Protein AF-A0A377TQG0-F1 (afdb_monomer_lite)

Organism: Klebsiella pneumoniae (NCBI:txid573)

Radius of gyration: 16.54 Å; chains: 1; bounding box: 39×21×46 Å

InterPro domains:
  IPR006008 Inner membrane-spanning protein YciB [PF04279] (2-80)
  IPR006008 Inner membrane-spanning protein YciB [PTHR36917] (1-83)

pLDDT: mean 77.48, std 15.63, range [34.0, 94.06]

Secondary structure (DSSP, 8-state):
----HHHHHHTTT----HHHHHHHHHHHHHHHHHHHHHHHHHHHHS-HHHHHHIIIIIHHHHHHHHHHHHHHHHHHHSPP----

Foldseek 3Di:
DDQDPVCVVCVVPDDADPVLSVVLVVVVVVLVVVLVVVLVCCVVPHDPVVNVCCVPPVVVVSVVVSVVVSVVSRVVPPPPPPDD

Sequence (84 aa):
MKKPLIQRMLGKELSLPQQVWSRLNLAWAVFFILCGLANIYIAFWLPQNIWVNFKVFGLTALTLVFTLLSGIYIYRHMPQDDHH

Structure (mmCIF, N/CA/C/O backbone):
data_AF-A0A377TQG0-F1
#
_entry.id   AF-A0A377TQG0-F1
#
loop_
_atom_site.group_PDB
_atom_site.id
_atom_site.type_symbol
_atom_site.label_atom_id
_atom_site.label_alt_id
_atom_site.label_comp_id
_atom_site.label_asym_id
_atom_site.label_entity_id
_atom_site.label_seq_id
_atom_site.pdbx_PDB_ins_code
_atom_site.Cartn_x
_atom_site.Cartn_y
_atom_site.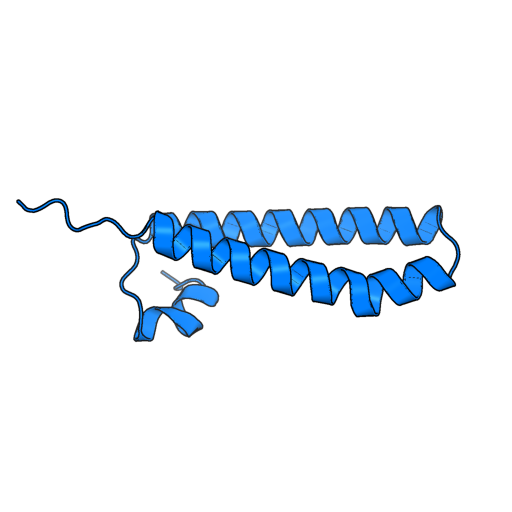Cartn_z
_atom_site.occupancy
_atom_site.B_iso_or_equiv
_atom_site.auth_seq_id
_atom_site.auth_comp_id
_atom_site.auth_asym_id
_atom_site.auth_atom_id
_atom_site.pdbx_PDB_model_num
ATOM 1 N N . MET A 1 1 ? 0.441 -4.859 27.006 1.00 42.59 1 MET A N 1
ATOM 2 C CA . MET A 1 1 ? -0.203 -5.070 25.687 1.00 42.59 1 MET A CA 1
ATOM 3 C C . MET A 1 1 ? 0.091 -3.865 24.796 1.00 42.59 1 MET A C 1
ATOM 5 O O . MET A 1 1 ? -0.309 -2.759 25.139 1.00 42.59 1 MET A O 1
ATOM 9 N N . LYS A 1 2 ? 0.888 -4.029 23.729 1.00 48.38 2 LYS A N 1
ATOM 10 C CA . LYS A 1 2 ? 1.289 -2.917 22.846 1.00 48.38 2 LYS A CA 1
ATOM 11 C C . LYS A 1 2 ? 0.104 -2.545 21.947 1.00 48.38 2 LYS A C 1
ATOM 13 O O . LYS A 1 2 ? -0.343 -3.372 21.162 1.00 48.38 2 LYS A O 1
ATOM 18 N N . LYS A 1 3 ? -0.421 -1.325 22.103 1.00 53.53 3 LYS A N 1
ATOM 19 C CA . LYS A 1 3 ? -1.501 -0.793 21.258 1.00 53.53 3 LYS A CA 1
ATOM 20 C C . LYS A 1 3 ? -1.015 -0.750 19.795 1.00 53.53 3 LYS A C 1
ATOM 22 O O . LYS A 1 3 ? 0.090 -0.240 19.584 1.00 53.53 3 LYS A O 1
ATOM 27 N N . PRO A 1 4 ? -1.765 -1.285 18.813 1.00 66.38 4 PRO A N 1
ATOM 28 C CA . PRO A 1 4 ? -1.399 -1.217 17.399 1.00 66.38 4 PRO A CA 1
ATOM 29 C C . PRO A 1 4 ? -1.116 0.225 16.948 1.00 66.38 4 PRO A C 1
ATOM 31 O O . PRO A 1 4 ? -1.742 1.170 17.422 1.00 66.38 4 PRO A O 1
ATOM 34 N N . LEU A 1 5 ? -0.155 0.403 16.036 1.00 62.06 5 LEU A N 1
ATOM 35 C CA . LEU A 1 5 ? 0.335 1.718 15.585 1.00 62.06 5 LEU A CA 1
ATOM 36 C C . LEU A 1 5 ? -0.788 2.629 15.073 1.00 62.06 5 LEU A C 1
ATOM 38 O O . LEU A 1 5 ? -0.852 3.798 15.451 1.00 62.06 5 LEU A O 1
ATOM 42 N N . ILE A 1 6 ? -1.727 2.067 14.310 1.00 61.16 6 ILE A N 1
ATOM 43 C CA . ILE A 1 6 ? -2.875 2.802 13.765 1.00 61.16 6 ILE A CA 1
ATOM 44 C C . ILE A 1 6 ? -3.802 3.287 14.905 1.00 61.16 6 ILE A C 1
ATOM 46 O O . ILE A 1 6 ? -4.286 4.415 14.860 1.00 61.16 6 ILE A O 1
ATOM 50 N N . GLN A 1 7 ? -3.942 2.518 15.998 1.00 57.44 7 GLN A N 1
ATOM 51 C CA . GLN A 1 7 ? -4.695 2.928 17.198 1.00 57.44 7 GLN A CA 1
ATOM 52 C C . GLN A 1 7 ? -4.038 4.103 17.925 1.00 57.44 7 GLN A C 1
ATOM 54 O O . GLN A 1 7 ? -4.729 4.910 18.533 1.00 57.44 7 GLN A O 1
ATOM 59 N N . ARG A 1 8 ? -2.710 4.241 17.880 1.00 61.38 8 ARG A N 1
ATOM 60 C CA . ARG A 1 8 ? -2.030 5.396 18.489 1.00 61.38 8 ARG A CA 1
ATOM 61 C C . ARG A 1 8 ? -2.197 6.682 17.684 1.00 61.38 8 ARG A C 1
ATOM 63 O O . ARG A 1 8 ? -2.200 7.747 18.291 1.00 61.38 8 ARG A O 1
ATOM 70 N N . MET A 1 9 ? -2.330 6.580 16.363 1.00 62.59 9 MET A N 1
ATOM 71 C CA . MET A 1 9 ? -2.504 7.741 15.484 1.00 62.59 9 MET A CA 1
ATOM 72 C C . MET A 1 9 ? -3.956 8.238 15.454 1.00 62.59 9 MET A C 1
ATOM 74 O O . MET A 1 9 ? -4.177 9.440 15.474 1.00 62.59 9 MET A O 1
ATOM 78 N N . LEU A 1 10 ? -4.934 7.326 15.459 1.00 62.16 10 LEU A N 1
ATOM 79 C CA . LEU A 1 10 ? -6.367 7.646 15.334 1.00 62.16 10 LEU A CA 1
ATOM 80 C C . LEU A 1 10 ? -7.161 7.513 16.648 1.00 62.16 10 LEU A C 1
ATOM 82 O O . LEU A 1 10 ? -8.220 8.111 16.798 1.00 62.16 10 LEU A O 1
ATOM 86 N N . GLY A 1 11 ? -6.666 6.761 17.635 1.00 54.34 11 GLY A N 1
ATOM 87 C CA . GLY A 1 11 ? -7.396 6.464 18.876 1.00 54.34 11 GLY A CA 1
ATOM 88 C C . GLY A 1 11 ? -7.450 7.596 19.905 1.00 54.34 11 GLY A C 1
ATOM 89 O O . GLY A 1 11 ? -8.013 7.391 20.975 1.00 54.34 11 GLY A O 1
ATOM 90 N N . LYS A 1 12 ? -6.866 8.769 19.620 1.00 53.47 12 LYS A N 1
ATOM 91 C CA . LYS A 1 12 ? -7.107 9.985 20.419 1.00 53.47 12 LYS A CA 1
ATOM 92 C C . LYS A 1 12 ? -8.479 10.605 20.133 1.00 53.47 12 LYS A C 1
ATOM 94 O O . LYS A 1 12 ? -9.027 11.238 21.022 1.00 53.47 12 LYS A O 1
ATOM 99 N N . GLU A 1 13 ? -9.017 10.385 18.935 1.00 53.81 13 GLU A N 1
ATOM 100 C CA . GLU A 1 13 ? -10.280 10.976 18.467 1.00 53.81 13 GLU A CA 1
ATOM 101 C C . GLU A 1 13 ? -11.400 9.920 18.359 1.00 53.81 13 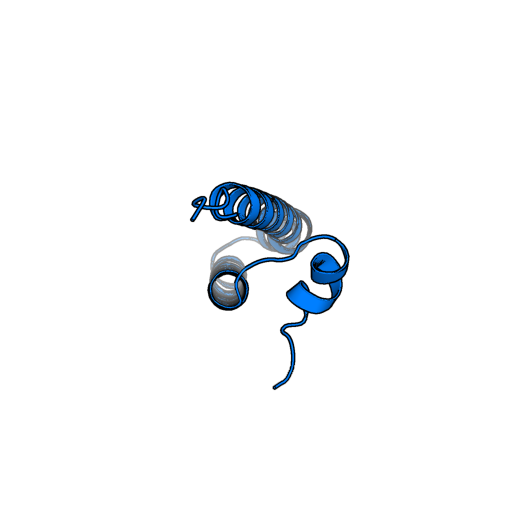GLU A C 1
ATOM 103 O O . GLU A 1 13 ? -12.575 10.258 18.294 1.00 53.81 13 GLU A O 1
ATOM 108 N N . LEU A 1 14 ? -11.048 8.623 18.349 1.00 57.06 14 LEU A N 1
ATOM 109 C CA . LEU A 1 14 ? -11.956 7.516 18.029 1.00 57.06 14 LEU A CA 1
ATOM 110 C C . LEU A 1 14 ? -11.835 6.344 19.021 1.00 57.06 14 LEU A C 1
ATOM 112 O O . LEU A 1 14 ? -10.885 5.556 18.974 1.00 57.06 14 LEU A O 1
ATOM 116 N N . SER A 1 15 ? -12.835 6.199 19.894 1.00 55.06 15 SER A N 1
ATOM 117 C CA . SER A 1 15 ? -13.006 5.068 20.819 1.00 55.06 15 SER A CA 1
ATOM 118 C C . SER A 1 15 ? -13.600 3.856 20.088 1.00 55.06 15 SER A C 1
ATOM 120 O O . SER A 1 15 ? -14.803 3.617 20.122 1.00 55.06 15 SER A O 1
ATOM 122 N N . LEU A 1 16 ? -12.761 3.095 19.382 1.00 64.38 16 LEU A N 1
ATOM 123 C CA . LEU A 1 16 ? -13.193 1.901 18.641 1.00 64.38 16 LEU A CA 1
ATOM 124 C C . LEU A 1 16 ? -12.892 0.596 19.392 1.00 64.38 16 LEU A C 1
ATOM 126 O O . LEU A 1 16 ? -11.831 0.494 20.021 1.00 64.38 16 LEU A O 1
ATOM 130 N N . PRO A 1 17 ? -13.747 -0.440 19.248 1.00 67.19 17 PRO A N 1
ATOM 131 C CA . PRO A 1 17 ? -13.516 -1.755 19.834 1.00 67.19 17 PRO A CA 1
ATOM 132 C C . PRO A 1 17 ? -12.175 -2.353 19.397 1.00 67.19 17 PRO A C 1
ATOM 134 O O . PRO A 1 17 ? -11.790 -2.297 18.225 1.00 67.19 17 PRO A O 1
ATOM 137 N N . GLN A 1 18 ? -11.482 -3.014 20.326 1.00 70.75 18 GLN A N 1
ATOM 138 C CA . GLN A 1 18 ? -10.173 -3.638 20.086 1.00 70.75 18 GLN A CA 1
ATOM 139 C C . GLN A 1 18 ? -10.194 -4.656 18.918 1.00 70.75 18 GLN A C 1
ATOM 141 O O . GLN A 1 18 ? -9.191 -4.842 18.228 1.00 70.75 18 GLN A O 1
ATOM 146 N N . GLN A 1 19 ? -11.346 -5.288 18.656 1.00 73.94 19 GLN A N 1
ATOM 147 C CA . GLN A 1 19 ? -11.553 -6.201 17.524 1.00 73.94 19 GLN A CA 1
ATOM 148 C C . GLN A 1 19 ? -11.465 -5.506 16.159 1.00 73.94 19 GLN A C 1
ATOM 150 O O . GLN A 1 19 ? -10.878 -6.072 15.236 1.00 73.94 19 GLN A O 1
ATOM 155 N N . VAL A 1 20 ? -11.983 -4.281 16.022 1.00 78.12 20 VAL A N 1
ATOM 156 C CA . VAL A 1 20 ? -11.907 -3.513 14.765 1.00 78.12 20 VAL A CA 1
ATOM 157 C C . VAL A 1 20 ? -10.448 -3.178 14.455 1.00 78.12 20 VAL A C 1
ATOM 159 O O . VAL A 1 20 ? -9.991 -3.385 13.333 1.00 78.12 20 VAL A O 1
ATOM 162 N N . TRP A 1 21 ? -9.680 -2.781 15.474 1.00 76.38 21 TRP A N 1
ATOM 163 C CA . TRP A 1 21 ? -8.240 -2.538 15.356 1.00 76.38 21 TRP A CA 1
ATOM 164 C C . TRP A 1 21 ? -7.456 -3.766 14.894 1.00 76.38 21 TRP A C 1
ATOM 166 O O . TRP A 1 21 ? -6.580 -3.653 14.036 1.00 76.38 21 TRP A O 1
ATOM 176 N N . SER A 1 22 ? -7.772 -4.943 15.437 1.00 80.25 22 SER A N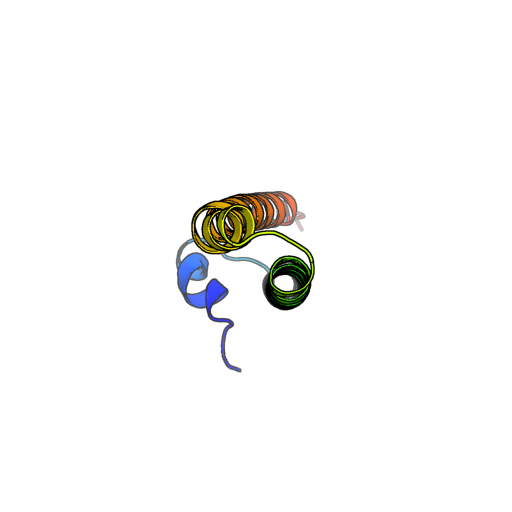 1
ATOM 177 C CA . SER A 1 22 ? -7.128 -6.194 15.032 1.00 80.25 22 SER A CA 1
ATOM 178 C C . SER A 1 22 ? -7.460 -6.565 13.582 1.00 80.25 22 SER A C 1
ATOM 180 O O . SER A 1 22 ? -6.551 -6.897 12.820 1.00 80.25 22 SER A O 1
ATOM 182 N N . ARG A 1 23 ? -8.728 -6.422 13.166 1.00 82.81 23 ARG A N 1
ATOM 183 C CA . ARG A 1 23 ? -9.156 -6.664 11.777 1.00 82.81 23 ARG A CA 1
ATOM 184 C C . ARG A 1 23 ? -8.499 -5.706 10.790 1.00 82.81 23 ARG A C 1
ATOM 186 O O . ARG A 1 23 ? -8.029 -6.153 9.751 1.00 82.81 23 ARG A O 1
ATOM 193 N N . LEU A 1 24 ? -8.408 -4.419 11.126 1.00 84.06 24 LEU A N 1
ATOM 194 C CA . LEU A 1 24 ? -7.691 -3.434 10.313 1.00 84.06 24 LEU A CA 1
ATOM 195 C C . LEU A 1 24 ? -6.217 -3.799 10.178 1.00 84.06 24 LEU A C 1
ATOM 197 O O . LEU A 1 24 ? -5.694 -3.815 9.072 1.00 84.06 24 LEU A O 1
ATOM 201 N N . ASN A 1 25 ? -5.551 -4.137 11.282 1.00 84.56 25 ASN A N 1
ATOM 202 C CA . ASN A 1 25 ? -4.146 -4.529 11.246 1.00 84.56 25 ASN A CA 1
ATOM 203 C C . ASN A 1 25 ? -3.918 -5.773 10.367 1.00 84.56 25 ASN A C 1
ATOM 205 O O . ASN A 1 25 ? -2.965 -5.809 9.593 1.00 84.56 25 ASN A O 1
ATOM 209 N N . LEU A 1 26 ? -4.813 -6.765 10.447 1.00 86.44 26 LEU A N 1
ATOM 210 C CA . LEU A 1 26 ? -4.793 -7.935 9.567 1.00 86.44 26 LEU A CA 1
ATOM 211 C C . LEU A 1 26 ? -4.999 -7.535 8.098 1.00 86.44 26 LEU A C 1
ATOM 213 O O . LEU A 1 26 ? -4.256 -7.985 7.232 1.00 86.44 26 LEU A O 1
ATOM 217 N N . ALA A 1 27 ? -5.970 -6.664 7.817 1.00 87.50 27 ALA A N 1
ATOM 218 C CA . ALA A 1 27 ? -6.248 -6.188 6.467 1.00 87.50 27 ALA A CA 1
ATOM 219 C C . ALA A 1 27 ? -5.040 -5.442 5.875 1.00 87.50 27 ALA A C 1
ATOM 221 O O . ALA A 1 27 ? -4.669 -5.695 4.733 1.00 87.50 27 ALA A O 1
ATOM 222 N N . TRP A 1 28 ? -4.380 -4.584 6.661 1.00 87.88 28 TRP A N 1
ATOM 223 C CA . TRP A 1 28 ? -3.137 -3.911 6.274 1.00 87.88 28 TRP A CA 1
ATOM 224 C C . TRP A 1 28 ? -2.008 -4.911 6.001 1.00 87.88 28 TRP A C 1
ATOM 226 O O . TRP A 1 28 ? -1.302 -4.773 5.005 1.00 87.88 28 TRP A O 1
ATOM 236 N N . ALA A 1 29 ? -1.852 -5.947 6.831 1.00 90.69 29 ALA A N 1
ATOM 237 C CA . ALA A 1 29 ? -0.860 -6.995 6.593 1.00 90.69 29 ALA A CA 1
ATOM 238 C C . ALA A 1 29 ? -1.115 -7.736 5.267 1.00 90.69 29 ALA A C 1
ATOM 240 O O . ALA A 1 29 ? -0.197 -7.891 4.464 1.00 90.69 29 ALA A O 1
ATOM 241 N N . VAL A 1 30 ? -2.366 -8.129 5.001 1.00 91.81 30 VAL A N 1
ATOM 242 C CA . VAL A 1 30 ? -2.766 -8.766 3.734 1.00 91.81 30 VAL A CA 1
ATOM 243 C C . VAL A 1 30 ? -2.532 -7.827 2.550 1.00 91.81 30 VAL A C 1
ATOM 245 O O . VAL A 1 30 ? -1.986 -8.251 1.535 1.00 91.81 30 VAL A O 1
ATOM 248 N N . PHE A 1 31 ? -2.876 -6.546 2.685 1.00 88.94 31 PHE A N 1
ATOM 249 C CA . PHE A 1 31 ? -2.645 -5.533 1.658 1.00 88.94 31 PHE A CA 1
ATOM 250 C C . PHE A 1 31 ? -1.158 -5.399 1.305 1.00 88.94 31 PHE A C 1
ATOM 252 O O . PHE A 1 31 ? -0.809 -5.403 0.126 1.00 88.94 31 PHE A O 1
ATOM 259 N N . PHE A 1 32 ? -0.264 -5.353 2.297 1.00 89.56 32 PHE A N 1
ATOM 260 C CA . PHE A 1 32 ? 1.178 -5.309 2.041 1.00 89.56 32 PHE A CA 1
ATOM 261 C C . PHE A 1 32 ? 1.697 -6.577 1.361 1.00 89.56 32 PHE A C 1
ATOM 263 O O . PHE A 1 32 ? 2.520 -6.478 0.450 1.00 89.56 32 PHE A O 1
ATOM 270 N N . ILE A 1 33 ? 1.201 -7.753 1.754 1.00 94.06 33 ILE A N 1
ATOM 271 C CA . ILE A 1 33 ? 1.559 -9.020 1.103 1.00 94.06 33 ILE A CA 1
ATOM 272 C C . ILE A 1 33 ? 1.113 -9.008 -0.365 1.00 94.06 33 ILE A C 1
ATOM 274 O O . ILE A 1 33 ? 1.913 -9.313 -1.248 1.00 94.06 33 ILE A O 1
ATOM 278 N N . LEU A 1 34 ? -0.127 -8.595 -0.646 1.00 91.62 34 LEU A N 1
ATOM 279 C CA . LEU A 1 34 ? -0.654 -8.480 -2.010 1.00 91.62 34 LEU A CA 1
ATOM 280 C C . LEU A 1 34 ? 0.135 -7.469 -2.847 1.00 91.62 34 LEU A C 1
ATOM 282 O O . LEU A 1 34 ? 0.494 -7.768 -3.983 1.00 91.62 34 LEU A O 1
ATOM 286 N N . CYS A 1 35 ? 0.461 -6.305 -2.284 1.00 89.19 35 CYS A N 1
ATOM 287 C CA . CYS A 1 35 ? 1.316 -5.312 -2.930 1.00 89.19 35 CYS A CA 1
ATOM 288 C C . CYS A 1 35 ? 2.709 -5.873 -3.245 1.00 89.19 35 CYS A C 1
ATOM 290 O O . CYS A 1 35 ? 3.235 -5.614 -4.326 1.00 89.19 35 CYS A O 1
ATOM 292 N N . GLY A 1 36 ? 3.294 -6.661 -2.339 1.00 90.44 36 GLY A N 1
ATOM 293 C CA . GLY A 1 36 ? 4.573 -7.337 -2.558 1.00 90.44 36 GLY A CA 1
ATOM 294 C C . GLY A 1 36 ? 4.507 -8.359 -3.694 1.00 90.44 36 GLY A C 1
ATOM 295 O O . GLY A 1 36 ? 5.347 -8.336 -4.591 1.00 90.44 36 GLY A O 1
ATOM 296 N N . LEU A 1 37 ? 3.471 -9.202 -3.712 1.00 93.25 37 LEU A N 1
ATOM 297 C CA . LEU A 1 37 ? 3.246 -10.179 -4.784 1.00 93.25 37 LEU A CA 1
ATOM 298 C C . LEU A 1 37 ? 3.012 -9.499 -6.137 1.00 93.25 37 LEU A C 1
ATOM 300 O O . LEU A 1 37 ? 3.626 -9.881 -7.132 1.00 93.25 37 LEU A O 1
ATOM 304 N N . ALA A 1 38 ? 2.180 -8.456 -6.171 1.00 89.69 38 ALA A N 1
ATOM 305 C CA . ALA A 1 38 ? 1.953 -7.655 -7.367 1.00 89.69 38 ALA A CA 1
ATOM 306 C C . ALA A 1 38 ? 3.246 -6.979 -7.843 1.00 89.69 38 ALA A C 1
ATOM 308 O O . ALA A 1 38 ? 3.524 -6.965 -9.038 1.00 89.69 38 ALA A O 1
ATOM 309 N N . ASN A 1 39 ? 4.075 -6.470 -6.925 1.00 89.81 39 ASN A N 1
ATOM 310 C CA . ASN A 1 39 ? 5.357 -5.867 -7.276 1.00 89.81 39 ASN A CA 1
ATOM 311 C C . ASN A 1 39 ? 6.306 -6.875 -7.935 1.00 89.81 39 ASN A C 1
ATOM 313 O O . ASN A 1 39 ? 6.888 -6.553 -8.968 1.00 89.81 39 ASN A O 1
ATOM 317 N N . ILE A 1 40 ? 6.412 -8.087 -7.379 1.00 91.06 40 ILE A N 1
ATOM 318 C CA . ILE A 1 40 ? 7.205 -9.180 -7.957 1.00 91.06 40 ILE A CA 1
ATOM 319 C C . ILE A 1 40 ? 6.667 -9.530 -9.347 1.00 91.06 40 ILE A C 1
ATOM 321 O O . ILE A 1 40 ? 7.423 -9.541 -10.313 1.00 91.06 40 ILE A O 1
ATOM 325 N N . TYR A 1 41 ? 5.358 -9.751 -9.477 1.00 91.62 41 TYR A N 1
ATOM 326 C CA . TYR A 1 41 ? 4.738 -10.085 -10.759 1.00 91.62 41 TYR A CA 1
ATOM 327 C C . TYR A 1 41 ? 5.027 -9.026 -11.834 1.00 91.62 41 TYR A C 1
ATOM 329 O O . TYR A 1 41 ? 5.482 -9.357 -12.927 1.00 91.62 41 TYR A O 1
ATOM 337 N N . ILE A 1 42 ? 4.844 -7.746 -11.499 1.00 90.06 42 ILE A N 1
ATOM 338 C CA . ILE A 1 42 ? 5.083 -6.625 -12.415 1.00 90.06 42 ILE A CA 1
ATOM 339 C C . ILE A 1 42 ? 6.567 -6.496 -12.763 1.00 90.06 42 ILE A C 1
ATOM 341 O O . ILE A 1 42 ? 6.890 -6.206 -13.909 1.00 90.06 42 ILE A O 1
ATOM 345 N N . ALA A 1 43 ? 7.467 -6.739 -11.810 1.00 88.88 43 ALA A N 1
ATOM 346 C CA . ALA A 1 43 ? 8.904 -6.678 -12.055 1.00 88.88 43 ALA A CA 1
ATOM 347 C C . ALA A 1 43 ? 9.393 -7.756 -13.040 1.00 88.88 43 ALA A C 1
ATOM 349 O O . ALA A 1 43 ? 10.315 -7.488 -13.804 1.00 88.88 43 ALA A O 1
ATOM 350 N N . PHE A 1 44 ? 8.792 -8.953 -13.030 1.00 90.38 44 PHE A N 1
ATOM 351 C CA . PHE A 1 44 ? 9.216 -10.066 -13.893 1.00 90.38 44 PHE A CA 1
ATOM 352 C C . PHE A 1 44 ? 8.485 -10.132 -15.240 1.00 90.38 44 PHE A C 1
ATOM 354 O O . PHE A 1 44 ? 9.079 -10.580 -16.218 1.00 90.38 44 PHE A O 1
ATOM 361 N N . TRP A 1 45 ? 7.217 -9.715 -15.306 1.00 90.31 45 TRP A N 1
ATOM 362 C CA . TRP A 1 45 ? 6.378 -9.906 -16.498 1.00 90.31 45 TRP A CA 1
ATOM 363 C C . TRP A 1 45 ? 6.070 -8.622 -17.274 1.00 90.31 45 TRP A C 1
ATOM 365 O O . TRP A 1 45 ? 5.681 -8.709 -18.438 1.00 90.31 45 TRP A O 1
ATOM 375 N N . LEU A 1 46 ? 6.211 -7.438 -16.666 1.00 89.81 46 LEU A N 1
ATOM 376 C CA . LEU A 1 46 ? 5.822 -6.170 -17.286 1.00 89.81 46 LEU A CA 1
ATOM 377 C C . LEU A 1 46 ? 7.024 -5.257 -17.588 1.00 89.81 46 LEU A C 1
ATOM 379 O O . LEU A 1 46 ? 8.057 -5.324 -16.925 1.00 89.81 46 LEU A O 1
ATOM 383 N N . PRO A 1 47 ? 6.900 -4.368 -18.592 1.00 90.00 47 PRO A N 1
ATOM 384 C CA . PRO A 1 47 ? 7.971 -3.452 -18.969 1.00 90.00 47 PRO A CA 1
ATOM 385 C C . PRO A 1 47 ? 8.262 -2.405 -17.883 1.00 90.00 47 PRO A C 1
ATOM 387 O O . PRO A 1 47 ? 7.374 -1.999 -17.128 1.00 90.00 47 PRO A O 1
ATOM 390 N N . GLN A 1 48 ? 9.500 -1.892 -17.870 1.00 87.75 48 GLN A N 1
ATOM 391 C CA . GLN A 1 48 ? 10.005 -0.945 -16.863 1.00 87.75 48 GLN A CA 1
ATOM 392 C C . GLN A 1 48 ? 9.087 0.271 -16.651 1.00 87.75 48 GLN A C 1
ATOM 394 O O . GLN A 1 48 ? 8.897 0.699 -15.515 1.00 87.75 48 GLN A O 1
ATOM 399 N N . ASN A 1 49 ? 8.467 0.799 -17.711 1.00 89.62 49 ASN A N 1
ATOM 400 C CA . ASN A 1 49 ? 7.531 1.925 -17.602 1.00 89.62 49 ASN A CA 1
ATOM 401 C C . ASN A 1 49 ? 6.316 1.599 -16.723 1.00 89.62 49 ASN A C 1
ATOM 403 O O . ASN A 1 49 ? 5.890 2.433 -15.925 1.00 89.62 49 ASN A O 1
ATOM 407 N N . ILE A 1 50 ? 5.774 0.383 -16.829 1.00 88.25 50 ILE A N 1
ATOM 408 C CA . ILE A 1 50 ? 4.666 -0.057 -15.976 1.00 88.25 50 ILE A CA 1
ATOM 409 C C . ILE A 1 50 ? 5.165 -0.296 -14.551 1.00 88.25 50 ILE A C 1
ATOM 411 O O . ILE A 1 50 ? 4.497 0.102 -13.602 1.00 88.25 50 ILE A O 1
ATOM 415 N N . TRP A 1 51 ? 6.356 -0.874 -14.385 1.00 88.56 51 TRP A N 1
ATOM 416 C CA . TRP A 1 51 ? 6.951 -1.101 -13.068 1.00 88.56 51 TRP A CA 1
ATOM 417 C C . TRP A 1 51 ? 7.186 0.200 -12.283 1.00 88.56 51 TRP A C 1
ATOM 419 O O . TRP A 1 51 ? 6.793 0.294 -11.117 1.00 88.56 51 TRP A O 1
ATOM 429 N N . VAL A 1 52 ? 7.752 1.232 -12.919 1.00 88.12 52 VAL A N 1
ATOM 430 C CA . VAL A 1 52 ? 7.968 2.547 -12.291 1.00 88.12 52 VAL A CA 1
ATOM 431 C C . VAL A 1 52 ? 6.632 3.216 -11.957 1.00 88.12 52 VAL A C 1
ATOM 433 O O . VAL A 1 52 ? 6.443 3.660 -10.823 1.00 88.12 52 VAL A O 1
ATOM 436 N N . ASN A 1 53 ? 5.673 3.224 -12.890 1.00 90.81 53 ASN A N 1
ATOM 437 C CA . ASN A 1 53 ? 4.347 3.799 -12.646 1.00 90.81 53 ASN A CA 1
ATOM 438 C C . ASN A 1 53 ? 3.590 3.068 -11.532 1.00 90.81 53 ASN A C 1
ATOM 440 O O . ASN A 1 53 ? 2.974 3.712 -10.685 1.00 90.81 53 ASN A O 1
ATOM 444 N N . PHE A 1 54 ? 3.667 1.739 -11.474 1.00 88.81 54 PHE A N 1
ATOM 445 C CA . PHE A 1 54 ? 3.066 0.963 -10.394 1.00 88.81 54 PHE A CA 1
ATOM 446 C C . PHE A 1 54 ? 3.701 1.288 -9.040 1.00 88.81 54 PHE A C 1
ATOM 448 O O . PHE A 1 54 ? 2.995 1.461 -8.050 1.00 88.81 54 PHE A O 1
ATOM 455 N N . LYS A 1 55 ? 5.029 1.418 -8.983 1.00 84.62 55 LYS A N 1
ATOM 456 C CA . LYS A 1 55 ? 5.735 1.713 -7.734 1.00 84.62 55 LYS A CA 1
ATOM 457 C C . LYS A 1 55 ? 5.448 3.125 -7.214 1.00 84.62 55 LYS A C 1
ATOM 459 O O . LYS A 1 55 ? 5.316 3.306 -6.010 1.00 84.6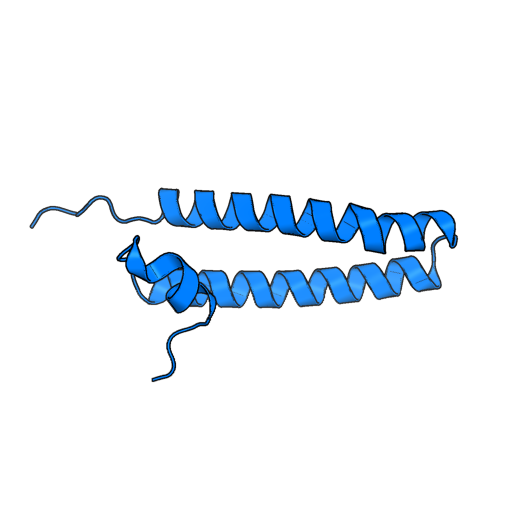2 55 LYS A O 1
ATOM 464 N N . VAL A 1 56 ? 5.352 4.112 -8.105 1.00 86.31 56 VAL A N 1
ATOM 465 C CA . VAL A 1 56 ? 5.168 5.525 -7.730 1.00 86.31 56 VAL A CA 1
ATOM 466 C C . VAL A 1 56 ? 3.690 5.884 -7.586 1.00 86.31 56 VAL A C 1
ATOM 468 O O . VAL A 1 56 ? 3.273 6.382 -6.544 1.00 86.31 56 VAL A O 1
ATOM 471 N N . PHE A 1 57 ? 2.877 5.607 -8.604 1.00 89.44 57 PHE A N 1
ATOM 472 C CA . PHE A 1 57 ? 1.458 5.970 -8.624 1.00 89.44 57 PHE A CA 1
ATOM 473 C C . PHE A 1 57 ? 0.554 4.827 -8.168 1.00 89.44 57 PHE A C 1
ATOM 475 O O . PHE A 1 57 ? -0.389 5.070 -7.422 1.00 89.44 57 PHE A O 1
ATOM 482 N N . GLY A 1 58 ? 0.853 3.587 -8.564 1.00 88.44 58 GLY A N 1
ATOM 483 C CA . GLY A 1 58 ? 0.043 2.415 -8.216 1.00 88.44 58 GLY A CA 1
ATOM 484 C C . GLY A 1 58 ? -0.032 2.177 -6.708 1.00 88.44 58 GLY A C 1
ATOM 485 O O . GLY A 1 58 ? -1.125 2.173 -6.153 1.00 88.44 58 GLY A O 1
ATOM 486 N N . LEU A 1 59 ? 1.114 2.056 -6.029 1.00 87.56 59 LEU A N 1
ATOM 487 C CA . LEU A 1 59 ? 1.183 1.881 -4.571 1.00 87.56 59 LEU A CA 1
ATOM 488 C C . LEU A 1 59 ? 0.541 3.051 -3.819 1.00 87.56 59 LEU A C 1
ATOM 490 O O . LEU A 1 59 ? -0.172 2.827 -2.842 1.00 87.56 59 LEU A O 1
ATOM 494 N N . THR A 1 60 ? 0.752 4.285 -4.281 1.00 90.00 60 THR A N 1
ATOM 495 C CA . THR A 1 60 ? 0.164 5.485 -3.669 1.00 90.00 60 THR A CA 1
ATOM 496 C C . THR A 1 60 ? -1.359 5.488 -3.798 1.00 90.00 60 THR A C 1
ATOM 498 O O . THR A 1 60 ? -2.058 5.664 -2.801 1.00 90.00 60 THR A O 1
ATOM 501 N N . ALA A 1 61 ? -1.886 5.223 -4.997 1.00 90.50 61 ALA A N 1
ATOM 502 C CA . ALA A 1 61 ? -3.322 5.125 -5.246 1.00 90.50 61 ALA A CA 1
ATOM 503 C C . ALA A 1 61 ? -3.955 3.968 -4.461 1.00 90.50 61 ALA A C 1
ATOM 505 O O . ALA A 1 61 ? -4.975 4.164 -3.804 1.00 90.50 61 ALA A O 1
ATOM 506 N N . LEU A 1 62 ? -3.322 2.789 -4.456 1.00 89.69 62 LEU A N 1
ATOM 507 C CA . LEU A 1 62 ? -3.765 1.643 -3.661 1.00 89.69 62 LEU A CA 1
ATOM 508 C C . LEU A 1 62 ? -3.801 1.985 -2.169 1.00 89.69 62 LEU A C 1
ATOM 510 O O . LEU A 1 62 ? -4.776 1.666 -1.499 1.00 89.69 62 LEU A O 1
ATOM 514 N N . THR A 1 63 ? -2.769 2.654 -1.652 1.00 89.00 63 THR A N 1
ATOM 515 C CA . THR A 1 63 ? -2.695 3.043 -0.236 1.00 89.00 63 THR A CA 1
ATOM 516 C C . THR A 1 63 ? -3.779 4.058 0.111 1.00 89.00 63 THR A C 1
ATOM 518 O O . THR A 1 63 ? -4.413 3.930 1.156 1.00 89.00 63 THR A O 1
ATOM 521 N N . LEU A 1 64 ? -4.050 5.029 -0.764 1.00 90.44 64 LEU A N 1
ATOM 522 C CA . LEU A 1 64 ? -5.149 5.984 -0.598 1.00 90.44 64 LEU A CA 1
ATOM 523 C C . LEU A 1 64 ? -6.507 5.282 -0.571 1.00 90.44 64 LEU A C 1
ATOM 525 O O . LEU A 1 64 ? -7.271 5.471 0.373 1.00 90.44 64 LEU A O 1
ATOM 529 N N . VAL A 1 65 ? -6.785 4.428 -1.559 1.00 90.44 65 VAL A N 1
ATOM 530 C CA . VAL A 1 65 ? -8.026 3.643 -1.622 1.00 90.44 65 VAL A CA 1
ATOM 531 C C . VAL A 1 65 ? -8.168 2.769 -0.381 1.00 90.44 65 VAL A C 1
ATOM 533 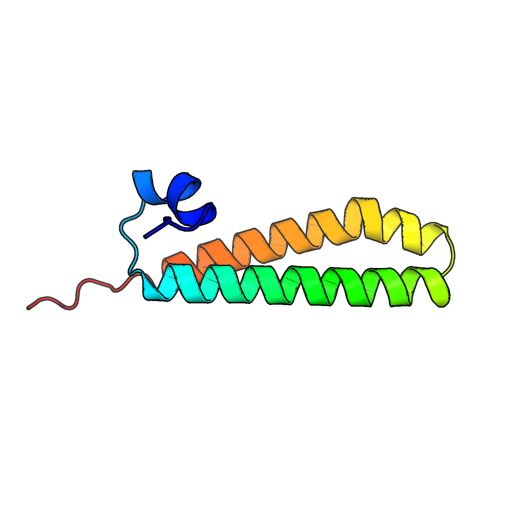O O . VAL A 1 65 ? -9.225 2.750 0.241 1.00 90.44 65 VAL A O 1
ATOM 536 N N . PHE A 1 66 ? -7.102 2.090 0.032 1.00 88.12 66 PHE A N 1
ATOM 537 C CA . PHE A 1 66 ? -7.116 1.228 1.206 1.00 88.12 66 PHE A CA 1
ATOM 538 C C . PHE A 1 66 ? -7.304 2.012 2.511 1.00 88.12 66 PHE A C 1
ATOM 540 O O . PHE A 1 66 ? -8.005 1.559 3.417 1.00 88.12 66 PHE A O 1
ATOM 547 N N . THR A 1 67 ? -6.734 3.213 2.596 1.00 86.50 67 THR A N 1
ATOM 548 C CA . THR A 1 67 ? -6.930 4.129 3.725 1.00 86.50 67 THR A CA 1
ATOM 549 C C . THR A 1 67 ? -8.377 4.617 3.781 1.00 86.50 67 THR A C 1
ATOM 551 O O . THR A 1 67 ? -8.984 4.581 4.850 1.00 86.50 67 THR A O 1
ATOM 554 N N . LEU A 1 68 ? -8.968 4.991 2.641 1.00 88.44 68 LEU A N 1
ATOM 555 C CA . LEU A 1 68 ? -10.384 5.361 2.547 1.00 88.44 68 LEU A CA 1
ATOM 556 C C . LEU A 1 68 ? -11.295 4.192 2.927 1.00 88.44 68 LEU A C 1
ATOM 558 O O . LEU A 1 68 ? -12.187 4.362 3.750 1.00 88.44 68 LEU A O 1
ATOM 562 N N . LEU A 1 69 ? -11.039 2.993 2.397 1.00 87.38 69 LEU A N 1
ATOM 563 C CA . LEU A 1 69 ? -11.771 1.777 2.758 1.00 87.38 69 LEU A CA 1
ATOM 564 C C . LEU A 1 69 ? -11.643 1.464 4.248 1.00 87.38 69 LEU A C 1
ATOM 566 O O . LEU A 1 69 ? -12.638 1.123 4.874 1.00 87.38 69 LEU A O 1
ATOM 570 N N . SER A 1 70 ? -10.452 1.622 4.831 1.00 82.50 70 SER A N 1
ATOM 571 C CA . SER A 1 70 ? -10.231 1.466 6.271 1.00 82.50 70 SER A CA 1
ATOM 572 C C . SER A 1 70 ? -11.060 2.475 7.069 1.00 82.50 70 SER A C 1
ATOM 574 O O . SER A 1 70 ? -11.717 2.088 8.030 1.00 82.50 70 SER A O 1
ATOM 576 N N . GLY A 1 71 ? -11.083 3.744 6.649 1.00 81.94 71 GLY A N 1
ATOM 577 C CA . GLY A 1 71 ? -11.889 4.799 7.268 1.00 81.94 71 GLY A CA 1
ATOM 578 C C . GLY A 1 71 ? -13.396 4.540 7.168 1.00 81.94 71 GLY A C 1
ATOM 579 O O . GLY A 1 71 ? -14.105 4.647 8.165 1.00 81.94 71 GLY A O 1
ATOM 580 N N . ILE A 1 72 ? -13.882 4.116 5.999 1.00 83.19 72 ILE A N 1
ATOM 581 C CA . ILE A 1 72 ? -15.290 3.746 5.783 1.00 83.19 72 ILE A CA 1
ATOM 582 C C . ILE A 1 72 ? -15.647 2.497 6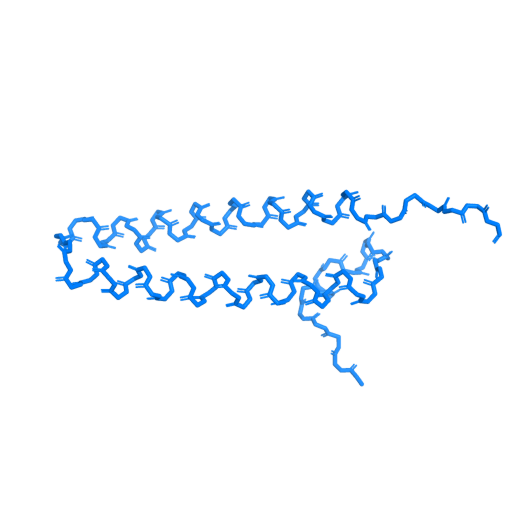.591 1.00 83.19 72 ILE A C 1
ATOM 584 O O . ILE A 1 72 ? -16.702 2.449 7.214 1.00 83.19 72 ILE A O 1
ATOM 588 N N . TYR A 1 73 ? -14.777 1.487 6.611 1.00 81.44 73 TYR A N 1
ATOM 589 C CA . TYR A 1 73 ? -14.977 0.263 7.383 1.00 81.44 73 TYR A CA 1
ATOM 590 C C . TYR A 1 73 ? -15.058 0.565 8.879 1.00 81.44 73 TYR A C 1
ATOM 592 O O . TYR A 1 73 ? -15.944 0.041 9.549 1.00 81.44 73 TYR A O 1
ATOM 600 N N . ILE A 1 74 ? -14.181 1.444 9.378 1.00 78.00 74 ILE A N 1
ATOM 601 C CA . ILE A 1 74 ? -14.234 1.986 10.737 1.00 78.00 74 ILE A CA 1
ATOM 602 C C . ILE A 1 74 ? -15.574 2.673 10.987 1.00 78.00 74 ILE A C 1
ATOM 604 O O . ILE A 1 74 ? -16.241 2.319 11.947 1.00 78.00 74 ILE A O 1
ATOM 608 N N . TYR A 1 75 ? -15.976 3.613 10.130 1.00 76.12 75 TYR A N 1
ATOM 609 C CA . TYR A 1 75 ? -17.229 4.357 10.277 1.00 76.12 75 TYR A CA 1
ATOM 610 C C . TYR A 1 75 ? -18.456 3.433 10.264 1.00 76.12 75 TYR A C 1
ATOM 612 O O . TYR A 1 75 ? -19.390 3.615 11.032 1.00 76.12 75 TYR A O 1
ATOM 620 N N . ARG A 1 76 ? -18.430 2.388 9.431 1.00 72.50 76 ARG A N 1
ATOM 621 C CA . ARG A 1 76 ? -19.503 1.394 9.301 1.00 72.50 76 ARG A CA 1
ATOM 622 C C . ARG A 1 76 ? -19.565 0.404 10.466 1.00 72.50 76 ARG A C 1
ATOM 624 O O . ARG A 1 76 ? -20.642 -0.105 10.750 1.00 72.50 76 ARG A O 1
ATOM 631 N N . HIS A 1 77 ? -18.419 0.078 11.065 1.00 70.75 77 HIS A N 1
ATOM 632 C CA . HIS A 1 77 ? -18.294 -0.832 12.211 1.00 70.75 77 HIS A CA 1
ATOM 633 C C . HIS A 1 77 ? -18.121 -0.098 13.539 1.00 70.75 77 HIS A C 1
ATOM 635 O O . HIS A 1 77 ? -17.853 -0.743 14.555 1.00 70.75 77 HIS A O 1
ATOM 641 N N . MET A 1 78 ? -18.269 1.228 13.558 1.00 61.44 78 MET A N 1
ATOM 642 C CA . MET A 1 78 ? -18.635 1.894 14.790 1.00 61.44 78 MET A CA 1
ATOM 643 C C . MET A 1 78 ? -19.950 1.270 15.222 1.00 61.44 78 MET A C 1
ATOM 645 O O . MET A 1 78 ? -20.917 1.351 14.459 1.00 61.44 78 MET A O 1
ATOM 649 N N . PRO A 1 79 ? -19.999 0.613 16.387 1.00 53.94 79 PRO A N 1
ATOM 650 C CA . PRO A 1 79 ? -21.290 0.320 16.960 1.00 53.94 79 PRO A CA 1
ATOM 651 C C . PRO A 1 79 ? -22.003 1.672 17.073 1.00 53.94 79 PRO A C 1
ATOM 653 O O . PRO A 1 79 ? -21.485 2.598 17.696 1.00 53.94 79 PRO A O 1
ATOM 656 N N . GLN A 1 80 ? -23.165 1.810 16.426 1.00 50.94 80 GLN A N 1
ATOM 657 C CA . GLN A 1 80 ? -24.194 2.601 17.082 1.00 50.94 80 GLN A CA 1
ATOM 658 C C . GLN A 1 80 ? -24.309 1.956 18.452 1.00 50.94 80 GLN A C 1
ATOM 660 O O . GLN A 1 80 ? -24.465 0.736 18.509 1.00 50.94 80 GLN A O 1
ATOM 665 N N . ASP A 1 81 ? -24.086 2.737 19.503 1.00 49.38 81 ASP A N 1
ATOM 666 C CA . ASP A 1 81 ? -24.351 2.314 20.865 1.00 49.38 81 ASP A CA 1
ATOM 667 C C . ASP A 1 81 ? -25.703 1.594 20.863 1.00 49.38 81 ASP A C 1
ATOM 669 O O . ASP A 1 81 ? -26.758 2.220 20.716 1.00 49.38 81 ASP A O 1
ATOM 673 N N . ASP A 1 82 ? -25.662 0.262 20.942 1.00 43.16 82 ASP A N 1
ATOM 674 C CA . ASP A 1 82 ? -26.808 -0.518 21.362 1.00 43.16 82 ASP A CA 1
ATOM 675 C C . ASP A 1 82 ? -27.031 -0.061 22.798 1.00 43.16 82 ASP A C 1
ATOM 677 O O . ASP A 1 82 ? -26.337 -0.469 23.729 1.00 43.16 82 ASP A O 1
ATOM 681 N N . HIS A 1 83 ? -27.936 0.903 22.933 1.00 43.12 83 HIS A N 1
ATOM 682 C CA . HIS A 1 83 ? -28.522 1.309 24.189 1.00 43.12 83 HIS A CA 1
ATOM 683 C C . HIS A 1 83 ? -28.989 0.059 24.946 1.00 43.12 83 HIS A C 1
ATOM 685 O O . HIS A 1 83 ? -30.053 -0.485 24.636 1.00 43.12 83 HIS A O 1
ATOM 691 N N . HIS A 1 84 ? -28.243 -0.334 25.979 1.00 34.00 84 HIS A N 1
ATOM 692 C CA . HIS A 1 84 ? -28.824 -0.752 27.254 1.00 34.00 84 HIS A CA 1
ATOM 693 C C . HIS A 1 84 ? -27.827 -0.648 28.408 1.00 34.00 84 HIS A C 1
ATOM 695 O O . HIS A 1 84 ? -26.755 -1.288 28.331 1.00 34.00 84 HIS A O 1
#